Protein AF-A0A2W5V7X8-F1 (afdb_monomer_lite)

InterPro domains:
  IPR004518 NTP pyrophosphohydrolase MazG-like domain [PF03819] (68-98)

pLDDT: mean 87.37, std 14.93, range [44.81, 98.75]

Secondary structure (DSSP, 8-state):
-PPPPP-TTB-TTT--BSSS--TT---B-STTS-SBHHHHHHHHHHHHHHHHHHHHHH-SS--TTTHHHHHHHHHHHHHHHHHHHHTT-HHHHHHHHHHHHHHHHHHHHHHHTT--SS-HHHHHHHHTT--

Structure (mmCIF, N/CA/C/O backbone):
data_AF-A0A2W5V7X8-F1
#
_entry.id   AF-A0A2W5V7X8-F1
#
loop_
_atom_site.group_PDB
_atom_site.id
_atom_site.type_symbol
_atom_site.label_atom_id
_atom_site.label_alt_id
_atom_site.label_comp_id
_atom_site.label_asym_id
_atom_site.label_entity_id
_atom_site.l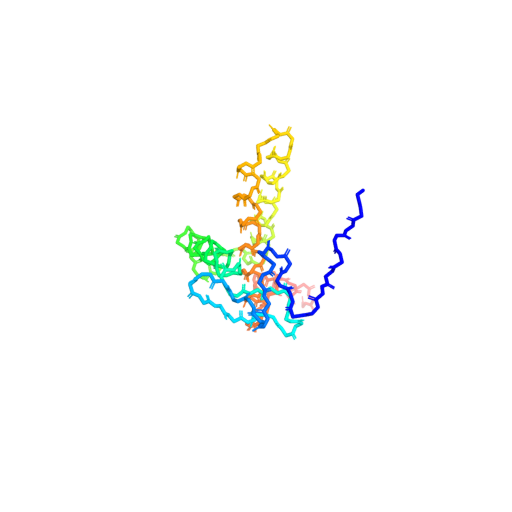abel_seq_id
_atom_site.pdbx_PDB_ins_code
_atom_site.Cartn_x
_atom_site.Cartn_y
_atom_site.Cartn_z
_atom_site.occupancy
_atom_site.B_iso_or_equiv
_atom_site.auth_seq_id
_atom_site.auth_comp_id
_atom_site.auth_asym_id
_atom_site.auth_atom_id
_atom_site.pdbx_PDB_model_num
ATOM 1 N N . MET A 1 1 ? -7.861 -14.167 20.101 1.00 46.06 1 MET A N 1
ATOM 2 C CA . MET A 1 1 ? -8.867 -13.134 19.759 1.00 46.06 1 MET A CA 1
ATOM 3 C C . MET A 1 1 ? -9.709 -13.651 18.598 1.00 46.06 1 MET A C 1
ATOM 5 O O . MET A 1 1 ? -9.122 -14.172 17.660 1.00 46.06 1 MET A O 1
ATOM 9 N N . LYS A 1 2 ? -11.047 -13.589 18.660 1.00 46.62 2 LYS A N 1
ATOM 10 C CA . LYS A 1 2 ? -11.899 -13.935 17.506 1.00 46.62 2 LYS A CA 1
ATOM 11 C C . LYS A 1 2 ? -11.896 -12.752 16.536 1.00 46.62 2 LYS A C 1
ATOM 13 O O . LYS A 1 2 ? -12.134 -11.629 16.971 1.00 46.62 2 LYS A O 1
ATOM 18 N N . ALA A 1 3 ? -11.610 -12.995 15.259 1.00 62.97 3 ALA A N 1
ATOM 19 C CA . ALA A 1 3 ? -11.756 -11.972 14.230 1.00 62.97 3 ALA A CA 1
ATOM 20 C C . ALA A 1 3 ? -13.221 -11.510 14.185 1.00 62.97 3 ALA A C 1
ATOM 22 O O . ALA A 1 3 ? -14.132 -12.342 14.232 1.00 62.97 3 ALA A O 1
ATOM 23 N N . ALA A 1 4 ? -13.453 -10.198 14.133 1.00 67.50 4 ALA A N 1
ATOM 24 C CA . ALA A 1 4 ? -14.796 -9.663 13.951 1.00 67.50 4 ALA A CA 1
ATOM 25 C C . ALA A 1 4 ? -15.374 -10.192 12.628 1.00 67.50 4 ALA A C 1
ATOM 27 O O . ALA A 1 4 ? -14.687 -10.207 11.605 1.00 67.50 4 ALA A O 1
ATOM 28 N N . LYS A 1 5 ? -16.626 -10.662 12.651 1.00 79.25 5 LYS A N 1
ATOM 29 C CA . LYS A 1 5 ? -17.298 -11.176 11.455 1.00 79.25 5 LYS A CA 1
ATOM 30 C C . LYS A 1 5 ? -17.548 -10.009 10.500 1.00 79.25 5 LYS A C 1
ATOM 32 O O . LYS A 1 5 ? -18.256 -9.070 10.850 1.00 79.25 5 LYS A O 1
ATOM 37 N N . VAL A 1 6 ? -16.955 -10.070 9.311 1.00 86.19 6 VAL A N 1
ATOM 38 C CA . VAL A 1 6 ? -17.210 -9.095 8.247 1.00 86.19 6 VAL A CA 1
ATOM 39 C C . VAL A 1 6 ? -18.610 -9.352 7.694 1.00 86.19 6 VAL A C 1
ATOM 41 O O . VAL A 1 6 ? -18.926 -10.480 7.311 1.00 86.19 6 VAL A O 1
ATOM 44 N N . THR A 1 7 ? -19.445 -8.316 7.673 1.00 93.62 7 THR A N 1
ATOM 45 C CA . THR A 1 7 ? -20.836 -8.386 7.213 1.00 93.62 7 THR A CA 1
ATOM 46 C C . THR A 1 7 ? -20.998 -7.452 6.023 1.00 93.62 7 THR A C 1
ATOM 48 O O . THR A 1 7 ? -20.613 -6.289 6.095 1.00 93.62 7 THR A O 1
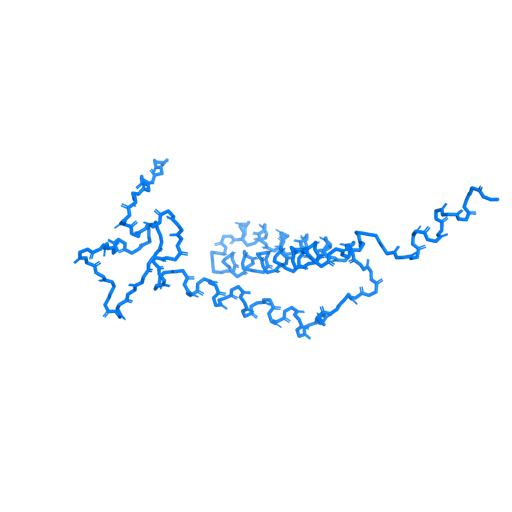ATOM 51 N N . ARG A 1 8 ? -21.547 -7.968 4.922 1.00 96.44 8 ARG A N 1
ATOM 52 C CA . ARG A 1 8 ? -21.886 -7.160 3.745 1.00 96.44 8 ARG A CA 1
ATOM 53 C C . ARG A 1 8 ? -22.892 -6.070 4.128 1.00 96.44 8 ARG A C 1
ATOM 55 O O . ARG A 1 8 ? -23.819 -6.353 4.880 1.00 96.44 8 ARG A O 1
ATOM 62 N N . GLY A 1 9 ? -22.714 -4.862 3.597 1.00 96.31 9 GLY A N 1
ATOM 63 C CA . GLY A 1 9 ? -23.576 -3.714 3.891 1.00 96.31 9 GLY A CA 1
ATOM 64 C C . GLY A 1 9 ? -23.276 -3.051 5.239 1.00 96.31 9 GLY A C 1
ATOM 65 O O . GLY A 1 9 ? -24.026 -2.182 5.671 1.00 96.31 9 GLY A O 1
ATOM 66 N N . VAL A 1 10 ? -22.188 -3.446 5.916 1.00 96.62 10 VAL A N 1
ATOM 67 C CA . VAL A 1 10 ? -21.707 -2.803 7.144 1.00 96.62 10 VAL A CA 1
ATOM 68 C C . VAL A 1 10 ? -20.209 -2.547 7.026 1.00 96.62 10 VAL A C 1
ATOM 70 O O . VAL A 1 10 ? -19.409 -3.466 6.834 1.00 96.62 10 VAL A O 1
ATOM 73 N N . CYS A 1 11 ? -19.800 -1.288 7.173 1.00 96.31 11 CYS A N 1
ATOM 74 C CA . CYS A 1 11 ? -18.394 -0.920 7.135 1.00 96.31 11 CYS A CA 1
ATOM 75 C C . CYS A 1 11 ? -17.662 -1.530 8.331 1.00 96.31 11 CYS A C 1
ATOM 77 O O . CYS A 1 11 ? -17.939 -1.204 9.483 1.00 96.31 11 CYS A O 1
ATOM 79 N N . ARG A 1 12 ? -16.648 -2.354 8.063 1.00 95.12 12 ARG A N 1
ATOM 80 C CA . ARG A 1 12 ? -15.840 -3.032 9.088 1.00 95.12 12 ARG A CA 1
ATOM 81 C C . ARG A 1 12 ? -14.995 -2.099 9.965 1.00 95.12 12 ARG A C 1
ATOM 83 O O . ARG A 1 12 ? -14.366 -2.574 10.904 1.00 95.12 12 ARG A O 1
ATOM 90 N N . VAL A 1 13 ? -14.923 -0.809 9.625 1.00 94.38 13 VAL A N 1
ATOM 91 C CA . VAL A 1 13 ? -14.123 0.197 10.340 1.00 94.38 13 VAL A CA 1
ATOM 92 C C . VAL A 1 13 ? -15.007 1.088 11.209 1.00 94.38 13 VAL A C 1
ATOM 94 O O . VAL A 1 13 ? -14.801 1.146 12.415 1.00 94.38 13 VAL A O 1
ATOM 97 N N . CYS A 1 14 ? -15.985 1.777 10.614 1.00 94.94 14 CYS A N 1
ATOM 98 C CA . CYS A 1 14 ? -16.835 2.733 11.333 1.00 94.94 14 CYS A CA 1
ATOM 99 C C . CYS A 1 14 ? -18.248 2.223 11.637 1.00 94.94 14 CYS A C 1
ATOM 101 O O . CYS A 1 14 ? -18.977 2.890 12.361 1.00 94.94 14 CYS A O 1
ATOM 103 N N . GLY A 1 15 ? -18.655 1.080 11.077 1.00 95.50 15 GLY A N 1
ATOM 104 C CA . GLY A 1 15 ? -19.984 0.506 11.291 1.00 95.50 15 GLY A CA 1
ATOM 105 C C . GLY A 1 15 ? -21.125 1.157 10.505 1.00 95.50 15 GLY A C 1
ATOM 106 O O . GLY A 1 15 ? -22.261 0.740 10.69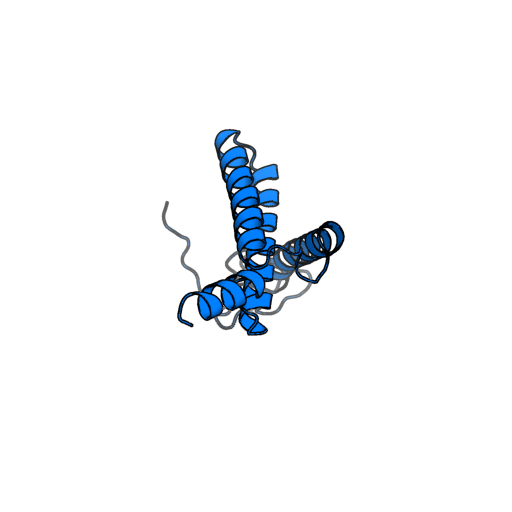9 1.00 95.50 15 GLY A O 1
ATOM 107 N N . CYS A 1 16 ? -20.863 2.136 9.626 1.00 96.56 16 CYS A N 1
ATOM 108 C CA . CYS A 1 16 ? -21.915 2.679 8.754 1.00 96.56 16 CYS A CA 1
ATOM 109 C C . CYS A 1 16 ? -22.532 1.584 7.869 1.00 96.56 16 CYS A C 1
ATOM 111 O O . CYS A 1 16 ? -21.873 0.584 7.566 1.00 96.56 16 CYS A O 1
ATOM 113 N N . SER A 1 17 ? -23.780 1.785 7.463 1.00 96.88 17 SER A N 1
ATOM 114 C CA . SER A 1 17 ? -24.566 0.864 6.642 1.00 96.88 17 SER A CA 1
ATOM 115 C C . SER A 1 17 ? -25.373 1.617 5.584 1.00 96.88 17 SER A C 1
ATOM 117 O O . SER A 1 17 ? -25.312 2.846 5.512 1.00 96.88 17 SER A O 1
ATOM 119 N N . ASP A 1 18 ? -26.152 0.882 4.786 1.00 94.75 18 ASP A N 1
ATOM 120 C CA . ASP A 1 18 ? -27.091 1.471 3.822 1.00 94.75 18 ASP A CA 1
ATOM 121 C C . ASP A 1 18 ? -28.165 2.347 4.503 1.00 94.75 18 ASP A C 1
ATOM 123 O O . ASP A 1 18 ? -28.600 3.341 3.926 1.00 94.75 18 ASP A O 1
ATOM 127 N N . ASP A 1 19 ? -28.539 2.026 5.747 1.00 96.06 19 ASP A N 1
ATOM 128 C CA . ASP A 1 19 ? -29.536 2.776 6.527 1.00 96.06 19 ASP A CA 1
ATOM 129 C C . ASP A 1 19 ? -28.922 3.913 7.362 1.00 96.06 19 ASP A C 1
ATOM 131 O O . ASP A 1 19 ? -29.611 4.857 7.751 1.00 96.06 19 ASP A O 1
ATOM 135 N N . VAL A 1 20 ? -27.625 3.820 7.679 1.00 95.56 20 VAL A N 1
ATOM 136 C CA . VAL A 1 20 ? -26.921 4.762 8.560 1.00 95.56 20 VAL A CA 1
ATOM 137 C C . VAL A 1 20 ? -25.563 5.116 7.959 1.00 95.56 20 VAL A C 1
ATOM 139 O O . VAL A 1 20 ? -24.547 4.478 8.244 1.00 95.56 20 VAL A O 1
ATOM 142 N N . ALA A 1 21 ? -25.541 6.158 7.130 1.00 95.44 21 ALA A N 1
ATOM 143 C CA . ALA A 1 21 ? -24.321 6.661 6.504 1.00 95.44 21 ALA A CA 1
ATOM 144 C C . ALA A 1 21 ? -23.385 7.379 7.500 1.00 95.44 21 ALA A C 1
ATOM 146 O O . ALA A 1 21 ? -23.783 7.797 8.590 1.00 95.44 21 ALA A O 1
ATOM 147 N N . CYS A 1 22 ? -22.120 7.571 7.106 1.00 96.19 22 CYS A N 1
ATOM 148 C CA . CYS A 1 22 ? -21.190 8.435 7.838 1.00 96.19 22 CYS A CA 1
ATOM 149 C C . CYS A 1 22 ? -21.694 9.896 7.904 1.00 96.19 22 CYS A C 1
ATOM 151 O O . CYS A 1 22 ? -22.392 10.330 6.988 1.00 96.19 22 CYS A O 1
ATOM 153 N N . PRO A 1 23 ? -21.275 10.700 8.908 1.00 94.62 23 PRO A N 1
ATOM 154 C CA . PRO A 1 23 ? -21.735 12.088 9.073 1.00 94.62 23 PRO A CA 1
ATOM 155 C C . PRO A 1 23 ? -21.532 12.995 7.851 1.00 94.62 23 PRO A C 1
ATOM 157 O O . PRO A 1 23 ? -22.301 13.922 7.630 1.00 94.62 23 PRO A O 1
ATOM 160 N N . THR A 1 24 ? -20.499 12.732 7.051 1.00 91.75 24 THR A N 1
ATOM 161 C CA . THR A 1 24 ? -20.173 13.483 5.827 1.00 91.75 24 THR A CA 1
ATOM 162 C C . THR A 1 24 ? -20.766 12.862 4.560 1.00 91.75 24 THR A C 1
ATOM 164 O O . THR A 1 24 ? -20.446 13.301 3.459 1.00 91.75 24 THR A O 1
ATOM 167 N N . GLY A 1 25 ? -21.571 11.806 4.695 1.00 94.69 25 GLY A N 1
ATOM 168 C CA . GLY A 1 25 ? -21.898 10.889 3.608 1.00 94.69 25 GLY A CA 1
ATOM 169 C C . GLY A 1 25 ? -20.739 9.941 3.274 1.00 94.69 25 GLY A C 1
ATOM 170 O O . GLY A 1 25 ? -19.572 10.208 3.574 1.00 94.69 25 GLY A O 1
ATOM 171 N N . CYS A 1 26 ? -21.067 8.795 2.679 1.00 96.94 26 CYS A N 1
ATOM 172 C CA . CYS A 1 26 ? -20.104 7.819 2.170 1.00 96.94 26 CYS A CA 1
ATOM 173 C C . CYS A 1 26 ? -20.758 6.891 1.137 1.00 96.94 26 CYS A C 1
ATOM 175 O O . CYS A 1 26 ? -21.981 6.818 1.047 1.00 96.94 26 CYS A O 1
ATOM 177 N N . TYR A 1 27 ? -19.937 6.146 0.400 1.00 96.69 27 TYR A N 1
ATOM 178 C CA . TYR A 1 27 ? -20.359 5.061 -0.491 1.00 96.69 27 TYR A CA 1
ATOM 179 C C . TYR A 1 27 ? -19.487 3.821 -0.247 1.00 96.69 27 TYR A C 1
ATOM 181 O O . TYR A 1 27 ? -18.437 3.913 0.391 1.00 96.69 27 TYR A O 1
ATOM 189 N N . TRP A 1 28 ? -19.906 2.652 -0.729 1.00 97.31 28 TRP A N 1
ATOM 190 C CA . TRP A 1 28 ? -19.114 1.421 -0.624 1.00 97.31 28 TRP A CA 1
ATOM 191 C C . TRP A 1 28 ? -17.908 1.455 -1.569 1.00 97.31 28 TRP A C 1
ATOM 193 O O . TRP A 1 28 ? -18.074 1.650 -2.770 1.00 97.31 28 TRP A O 1
ATOM 203 N N . SER A 1 29 ? -16.698 1.259 -1.038 1.00 96.25 29 SER A N 1
ATOM 204 C CA . SER A 1 29 ? -15.451 1.331 -1.820 1.00 96.25 29 SER A CA 1
ATOM 205 C C . SER A 1 29 ? -14.981 -0.008 -2.374 1.00 96.25 29 SER A C 1
ATOM 207 O O . SER A 1 29 ? -14.088 -0.037 -3.216 1.00 96.25 29 SER A O 1
ATOM 209 N N . ASP A 1 30 ? -15.544 -1.118 -1.906 1.00 94.88 30 ASP A N 1
ATOM 210 C CA . ASP A 1 30 ? -15.244 -2.456 -2.398 1.00 94.88 30 ASP A CA 1
ATOM 211 C C . ASP A 1 30 ? -16.504 -3.159 -2.908 1.00 94.88 30 ASP A C 1
ATOM 213 O O . ASP A 1 30 ? -17.621 -2.915 -2.453 1.00 94.88 30 ASP A O 1
ATOM 217 N N . ALA A 1 31 ? -16.317 -4.097 -3.839 1.00 95.25 31 ALA A N 1
ATOM 218 C CA . ALA A 1 31 ? -17.417 -4.886 -4.397 1.00 95.25 31 ALA A CA 1
ATOM 219 C C . ALA A 1 31 ? -18.142 -5.729 -3.331 1.00 95.25 31 ALA A C 1
ATOM 221 O O . ALA A 1 31 ? -19.326 -6.032 -3.470 1.00 95.25 31 ALA A O 1
ATOM 222 N N . ALA A 1 32 ? -17.438 -6.093 -2.255 1.00 95.50 32 ALA A N 1
ATOM 223 C CA . ALA A 1 32 ? -18.010 -6.832 -1.138 1.00 95.50 32 ALA A CA 1
ATOM 224 C C . ALA A 1 32 ? -18.862 -5.955 -0.200 1.00 95.50 32 ALA A C 1
ATOM 226 O O . ALA A 1 32 ? -19.542 -6.510 0.661 1.00 95.50 32 ALA A O 1
ATOM 227 N N . GLN A 1 33 ? -18.851 -4.624 -0.366 1.00 96.62 33 GLN A N 1
ATOM 228 C CA . GLN A 1 33 ? -19.568 -3.659 0.476 1.00 96.62 33 GLN A CA 1
ATOM 229 C C . GLN A 1 33 ? -19.229 -3.840 1.963 1.00 96.62 33 GLN A C 1
ATOM 231 O O . GLN A 1 33 ? -20.107 -3.984 2.812 1.00 96.62 33 GLN A O 1
ATOM 236 N N . THR A 1 34 ? -17.933 -3.908 2.270 1.00 96.50 34 THR A N 1
ATOM 237 C CA . THR A 1 34 ? -17.407 -4.120 3.629 1.00 96.50 34 THR A CA 1
ATOM 238 C C . THR A 1 34 ? -16.551 -2.965 4.128 1.00 96.50 34 THR A C 1
ATOM 240 O O . THR A 1 34 ? -16.180 -2.932 5.305 1.00 96.50 34 THR A O 1
ATOM 243 N N . ILE A 1 35 ? -16.231 -1.997 3.269 1.00 96.31 35 ILE A N 1
ATOM 244 C CA . ILE A 1 35 ? -15.537 -0.768 3.648 1.00 96.31 35 ILE A CA 1
ATOM 245 C C . ILE A 1 35 ? -16.143 0.426 2.907 1.00 96.31 35 ILE A C 1
ATOM 247 O O . ILE A 1 35 ? -16.382 0.369 1.702 1.00 96.31 35 ILE A O 1
ATOM 251 N N . CYS A 1 36 ? -16.415 1.509 3.634 1.00 96.94 36 CYS A N 1
ATOM 252 C CA . CYS A 1 36 ? -16.924 2.741 3.042 1.00 96.94 36 CYS A CA 1
ATOM 253 C C . CYS A 1 36 ? -15.789 3.697 2.648 1.00 96.94 36 CYS A C 1
ATOM 255 O O . CYS A 1 36 ? -14.686 3.642 3.204 1.00 96.94 36 CYS A O 1
ATOM 257 N N . SER A 1 37 ? -16.089 4.619 1.736 1.00 96.62 37 SER A N 1
ATOM 258 C CA . SER A 1 37 ? -15.155 5.617 1.210 1.00 96.62 37 SER A CA 1
ATOM 259 C C . SER A 1 37 ? -14.554 6.503 2.287 1.00 96.62 37 SER A C 1
ATOM 261 O O . SER A 1 37 ? -13.340 6.679 2.315 1.00 96.62 37 SER A O 1
ATOM 263 N N . ALA A 1 38 ? -15.355 6.942 3.258 1.00 95.88 38 ALA A N 1
ATOM 264 C CA . ALA A 1 38 ? -14.872 7.742 4.382 1.00 95.88 38 ALA A CA 1
ATOM 265 C C . ALA A 1 38 ? -13.761 7.040 5.190 1.00 95.88 38 ALA A C 1
ATOM 267 O O . ALA A 1 38 ? -12.878 7.702 5.734 1.00 95.88 38 ALA A O 1
ATOM 268 N N . CYS A 1 39 ? -13.773 5.704 5.261 1.00 94.81 39 CYS A N 1
ATOM 269 C CA . CYS A 1 39 ? -12.735 4.930 5.944 1.00 94.81 39 CYS A CA 1
ATOM 270 C C . CYS A 1 39 ? -11.587 4.496 5.024 1.00 94.81 39 CYS A C 1
ATOM 272 O O . CYS A 1 39 ? -10.461 4.352 5.498 1.00 94.81 39 CYS A O 1
ATOM 274 N N . ALA A 1 40 ? -11.850 4.258 3.738 1.00 94.81 40 ALA A N 1
ATOM 275 C CA . ALA A 1 40 ? -10.841 3.802 2.785 1.00 94.81 40 ALA A CA 1
ATOM 276 C C . ALA A 1 40 ? -9.966 4.950 2.251 1.00 94.81 40 ALA A C 1
ATOM 278 O O . ALA A 1 40 ? -8.750 4.805 2.132 1.00 94.81 40 ALA A O 1
ATOM 279 N N . GLU A 1 41 ? -10.564 6.106 1.959 1.00 94.31 41 GLU A N 1
ATOM 280 C CA . GLU A 1 41 ? -9.883 7.238 1.323 1.00 94.31 41 GLU A CA 1
ATOM 281 C C . GLU A 1 41 ? -8.687 7.783 2.117 1.00 94.31 41 GLU A C 1
ATOM 283 O O . GLU A 1 41 ? -7.659 8.043 1.488 1.00 94.31 41 GLU A O 1
ATOM 288 N N . PRO A 1 42 ? -8.731 7.931 3.459 1.00 93.69 42 PRO A N 1
ATOM 289 C CA . PRO A 1 42 ? -7.560 8.381 4.212 1.00 93.69 42 PRO A CA 1
ATOM 290 C C . PRO A 1 42 ? -6.357 7.446 4.040 1.00 93.69 42 PRO A C 1
ATOM 292 O O . PRO A 1 42 ? -5.239 7.912 3.827 1.00 93.69 42 PRO A O 1
ATOM 295 N N . LEU A 1 43 ? -6.592 6.128 4.051 1.00 91.81 43 LEU A N 1
ATOM 296 C CA . LEU A 1 43 ? -5.543 5.129 3.842 1.00 91.81 43 LEU A CA 1
ATOM 297 C C . LEU A 1 43 ? -4.944 5.238 2.435 1.00 91.81 43 LEU A C 1
ATOM 299 O O . LEU A 1 43 ? -3.724 5.270 2.288 1.00 91.81 43 LEU A O 1
ATOM 303 N N . PHE A 1 44 ? -5.790 5.320 1.405 1.00 94.69 44 PHE A N 1
ATOM 304 C CA . PHE A 1 44 ? -5.310 5.467 0.030 1.00 94.69 44 PHE A CA 1
ATOM 305 C C . PHE A 1 44 ? -4.568 6.786 -0.184 1.00 94.69 44 PHE A C 1
ATOM 307 O O . PHE A 1 44 ? -3.560 6.810 -0.885 1.00 94.69 44 PHE A O 1
ATOM 314 N N . ARG A 1 45 ? -5.003 7.874 0.459 1.00 95.50 45 ARG A N 1
ATOM 315 C CA . ARG A 1 45 ? -4.313 9.166 0.400 1.00 95.50 45 ARG A CA 1
ATOM 316 C C . ARG A 1 45 ? -2.902 9.083 0.976 1.00 95.50 45 ARG A C 1
ATOM 318 O O . ARG A 1 45 ? -1.977 9.590 0.351 1.00 95.50 45 ARG A O 1
ATOM 325 N N . GLU A 1 46 ? -2.732 8.444 2.132 1.00 96.62 46 GLU A N 1
ATOM 326 C CA . GLU A 1 46 ? -1.411 8.233 2.741 1.00 96.62 46 GLU A CA 1
ATOM 327 C C . GLU A 1 46 ? -0.503 7.389 1.835 1.00 96.62 46 GLU A C 1
ATOM 329 O O . GLU A 1 46 ? 0.644 7.767 1.593 1.00 96.62 46 GLU A O 1
ATOM 334 N N . LEU A 1 47 ? -1.035 6.302 1.267 1.00 97.31 47 LEU A N 1
ATOM 335 C CA . LEU A 1 47 ? -0.306 5.440 0.334 1.00 97.31 47 LEU A CA 1
ATOM 336 C C . LEU A 1 47 ? 0.157 6.195 -0.921 1.00 97.31 47 LEU A C 1
ATOM 338 O O . LEU A 1 47 ? 1.319 6.101 -1.314 1.00 97.31 47 LEU A O 1
ATOM 342 N N . LEU A 1 48 ? -0.736 6.965 -1.546 1.00 96.25 48 LEU A N 1
ATOM 343 C CA . LEU A 1 48 ? -0.427 7.737 -2.752 1.00 96.25 48 LEU A CA 1
ATOM 344 C C . LEU A 1 48 ? 0.532 8.899 -2.466 1.00 96.25 48 LEU A C 1
ATOM 346 O O . LEU A 1 48 ? 1.392 9.210 -3.296 1.00 96.25 48 LEU A O 1
ATOM 350 N N . ALA A 1 49 ? 0.424 9.527 -1.293 1.00 97.38 49 ALA A N 1
ATOM 351 C CA . ALA A 1 49 ? 1.375 10.539 -0.853 1.00 97.38 49 ALA A CA 1
ATOM 352 C C . ALA A 1 49 ? 2.777 9.939 -0.677 1.00 97.38 49 ALA A C 1
ATOM 354 O O . ALA A 1 49 ? 3.753 10.519 -1.154 1.00 97.38 49 ALA A O 1
ATOM 355 N N . GLU A 1 50 ? 2.885 8.758 -0.065 1.00 97.62 50 GLU A N 1
ATOM 356 C CA . GLU A 1 50 ? 4.167 8.068 0.077 1.00 97.62 50 GLU A CA 1
ATOM 357 C C . GLU A 1 50 ? 4.740 7.641 -1.274 1.00 97.62 50 GLU A C 1
ATOM 359 O O . GLU A 1 50 ? 5.892 7.938 -1.585 1.00 97.62 50 GLU A O 1
ATOM 364 N N . ARG A 1 51 ? 3.914 7.061 -2.150 1.00 95.25 51 ARG A N 1
ATOM 365 C CA . ARG A 1 51 ? 4.327 6.747 -3.522 1.00 95.25 51 ARG A CA 1
ATOM 366 C C . ARG A 1 51 ? 4.879 7.983 -4.237 1.00 95.25 51 ARG A C 1
ATOM 368 O O . ARG A 1 51 ? 5.910 7.887 -4.902 1.00 95.25 51 ARG A O 1
ATOM 375 N N . SER A 1 52 ? 4.243 9.141 -4.057 1.00 95.12 52 SER A N 1
ATOM 376 C CA . SER A 1 52 ? 4.700 10.419 -4.618 1.00 95.12 52 SER A CA 1
ATOM 377 C C . SER A 1 52 ? 6.045 10.867 -4.033 1.00 95.12 52 SER A C 1
ATOM 379 O O . SER A 1 52 ? 6.903 11.339 -4.780 1.00 95.12 52 SER A O 1
ATOM 381 N N . ARG A 1 53 ? 6.285 10.667 -2.727 1.00 94.75 53 ARG A N 1
ATOM 382 C CA . ARG A 1 53 ? 7.598 10.915 -2.100 1.00 94.75 53 ARG A CA 1
ATOM 383 C C . ARG A 1 53 ? 8.687 10.019 -2.680 1.00 94.75 53 ARG A C 1
ATOM 385 O O . ARG A 1 53 ? 9.764 10.513 -3.004 1.00 94.75 53 ARG A O 1
ATOM 392 N N . GLN A 1 54 ? 8.400 8.737 -2.895 1.00 92.31 54 GLN A N 1
ATOM 393 C CA . GLN A 1 54 ? 9.341 7.811 -3.531 1.00 92.31 54 GLN A CA 1
ATOM 394 C C . GLN A 1 54 ? 9.655 8.209 -4.981 1.00 92.31 54 GLN A C 1
ATOM 396 O O . GLN A 1 54 ? 10.808 8.113 -5.404 1.00 92.31 54 GLN A O 1
ATOM 401 N N . ILE A 1 55 ? 8.662 8.705 -5.735 1.00 90.88 55 ILE A N 1
ATOM 402 C CA . ILE A 1 55 ? 8.884 9.290 -7.071 1.00 90.88 55 ILE A CA 1
ATOM 403 C C . ILE A 1 55 ? 9.801 10.510 -6.979 1.00 90.88 55 ILE A C 1
ATOM 405 O O . ILE A 1 55 ? 10.719 10.636 -7.780 1.00 90.88 55 ILE A O 1
ATOM 409 N N . ALA A 1 56 ? 9.586 11.403 -6.012 1.00 91.06 56 ALA A N 1
ATOM 410 C CA . ALA A 1 56 ? 10.431 12.582 -5.844 1.00 91.06 56 ALA A CA 1
ATOM 411 C C . ALA A 1 56 ? 11.876 12.217 -5.452 1.00 91.06 56 ALA A C 1
ATOM 413 O O . ALA A 1 56 ? 12.820 12.820 -5.955 1.00 91.06 56 ALA A O 1
ATOM 414 N N . LYS A 1 57 ? 12.054 11.208 -4.587 1.00 87.88 57 LYS A N 1
ATOM 415 C CA . LYS A 1 57 ? 13.364 10.754 -4.090 1.00 87.88 57 LYS A CA 1
ATOM 416 C C . LYS A 1 57 ? 14.169 9.996 -5.149 1.00 87.88 57 LYS A C 1
ATOM 418 O O . LYS A 1 57 ? 15.381 10.172 -5.237 1.00 87.88 57 LYS A O 1
ATOM 423 N N . TRP A 1 58 ? 13.514 9.140 -5.935 1.00 83.69 58 TRP A N 1
ATOM 424 C CA . TRP A 1 58 ? 14.190 8.178 -6.818 1.00 83.69 58 TRP A CA 1
ATOM 425 C C . TRP A 1 58 ? 13.808 8.282 -8.297 1.00 83.69 58 TRP A C 1
ATOM 427 O O . TRP A 1 58 ? 14.314 7.509 -9.110 1.00 83.69 58 TRP A O 1
ATOM 437 N N . GLY A 1 59 ? 12.929 9.215 -8.655 1.00 82.94 59 GLY A N 1
ATOM 438 C CA . GLY A 1 59 ? 12.357 9.342 -9.989 1.00 82.94 59 GLY A CA 1
ATOM 439 C C . GLY A 1 59 ? 11.159 8.418 -10.229 1.00 82.94 59 GLY A C 1
ATOM 440 O O . GLY A 1 59 ? 10.889 7.463 -9.495 1.00 82.94 59 GLY A O 1
ATOM 441 N N . ASN A 1 60 ? 10.423 8.709 -11.304 1.00 77.44 60 ASN A N 1
ATOM 442 C CA . ASN A 1 60 ? 9.304 7.874 -11.758 1.00 77.44 60 ASN A CA 1
ATOM 443 C C . ASN A 1 60 ? 9.768 6.674 -12.608 1.00 77.44 60 ASN A C 1
ATOM 445 O O . ASN A 1 60 ? 9.031 5.712 -12.815 1.00 77.44 60 ASN A O 1
ATOM 449 N N . THR A 1 61 ? 11.002 6.744 -13.105 1.00 67.94 61 THR A N 1
ATOM 450 C CA . THR A 1 61 ? 11.661 5.724 -13.920 1.00 67.94 61 THR A CA 1
ATOM 451 C C . THR A 1 61 ? 12.714 4.977 -13.105 1.00 67.94 61 THR A C 1
ATOM 453 O O . THR A 1 61 ? 13.076 5.377 -12.000 1.00 67.94 61 THR A O 1
ATOM 456 N N . PHE A 1 62 ? 13.209 3.867 -13.643 1.00 64.12 62 PHE A N 1
ATOM 457 C CA . PHE A 1 62 ? 14.266 3.061 -13.035 1.00 64.12 62 PHE A CA 1
ATOM 458 C C . PHE A 1 62 ? 15.490 3.894 -12.639 1.00 64.12 62 PHE A C 1
ATOM 460 O O . PHE A 1 62 ? 16.087 4.524 -13.514 1.00 64.12 62 PHE A O 1
ATOM 467 N N . PRO A 1 63 ? 15.972 3.804 -11.384 1.00 54.81 63 PRO A N 1
ATOM 468 C CA . PRO A 1 63 ? 17.405 3.875 -11.152 1.00 54.81 63 PRO A CA 1
ATOM 469 C C . PRO A 1 63 ? 18.048 2.769 -11.998 1.00 54.81 63 PRO A C 1
ATOM 471 O O . PRO A 1 63 ? 17.457 1.700 -12.158 1.00 54.81 63 PRO A O 1
ATOM 474 N N . ALA A 1 64 ? 19.253 2.986 -12.518 1.00 58.81 64 ALA A N 1
ATOM 475 C CA . ALA A 1 64 ? 19.930 2.098 -13.474 1.00 58.81 64 ALA A CA 1
ATOM 476 C C . ALA A 1 64 ? 20.028 0.592 -13.087 1.00 58.81 64 ALA A C 1
ATOM 478 O O . ALA A 1 64 ? 20.460 -0.219 -13.906 1.00 58.81 64 ALA A O 1
ATOM 479 N N . GLY A 1 65 ? 19.637 0.193 -11.870 1.00 65.12 65 GLY A N 1
ATOM 480 C CA . GLY A 1 65 ? 19.669 -1.179 -11.357 1.00 65.12 65 GLY A CA 1
ATOM 481 C C . GLY A 1 65 ? 18.430 -2.057 -11.607 1.00 65.12 65 GLY A C 1
ATOM 482 O O . GLY A 1 65 ? 18.509 -3.260 -11.363 1.00 65.12 65 GLY A O 1
ATOM 483 N N . GLY A 1 66 ? 17.322 -1.541 -12.152 1.00 78.88 66 GLY A N 1
ATOM 484 C CA . GLY A 1 66 ? 16.168 -2.383 -12.524 1.00 78.88 66 GLY A CA 1
ATOM 485 C C . GLY A 1 66 ? 15.402 -2.973 -11.326 1.00 78.88 66 GLY A C 1
ATOM 486 O O . GLY A 1 66 ? 15.370 -2.385 -10.246 1.00 78.88 66 GLY A O 1
ATOM 487 N N . PHE A 1 67 ? 14.779 -4.144 -11.513 1.00 85.56 67 PHE A N 1
ATOM 488 C CA . PHE A 1 67 ? 13.969 -4.816 -10.482 1.00 85.56 67 PHE A CA 1
ATOM 489 C C . PHE A 1 67 ? 14.780 -5.212 -9.234 1.00 85.56 67 PHE A C 1
ATOM 491 O O . PHE A 1 67 ? 14.249 -5.187 -8.128 1.00 85.56 67 PHE A O 1
ATOM 498 N N . ASP A 1 68 ? 16.083 -5.488 -9.388 1.00 85.31 68 ASP A N 1
ATOM 499 C CA . ASP A 1 68 ? 16.999 -5.761 -8.268 1.00 85.31 68 ASP A CA 1
ATOM 500 C C . ASP A 1 68 ? 17.002 -4.581 -7.266 1.00 85.31 68 ASP A C 1
ATOM 502 O O . ASP A 1 68 ? 16.970 -4.781 -6.053 1.00 85.31 68 ASP A O 1
ATOM 506 N N . THR A 1 69 ? 16.962 -3.337 -7.762 1.00 85.81 69 THR A N 1
ATOM 507 C CA . THR A 1 69 ? 16.873 -2.135 -6.915 1.00 85.81 69 THR A CA 1
ATOM 508 C C . THR A 1 69 ? 15.515 -2.006 -6.227 1.00 85.81 69 THR A C 1
ATOM 510 O O . THR A 1 69 ? 15.459 -1.553 -5.090 1.00 85.81 69 THR A O 1
ATOM 513 N N . MET A 1 70 ? 14.421 -2.416 -6.874 1.00 88.69 70 MET A N 1
ATOM 514 C CA . MET A 1 70 ? 13.091 -2.394 -6.250 1.00 88.69 70 MET A CA 1
ATOM 515 C C . MET A 1 70 ? 12.999 -3.382 -5.090 1.00 88.69 70 MET A C 1
ATOM 517 O O . MET A 1 70 ? 12.461 -3.039 -4.042 1.00 88.69 70 MET A O 1
ATOM 521 N N . VAL A 1 71 ? 13.571 -4.578 -5.255 1.00 91.38 71 VAL A N 1
ATOM 522 C CA . VAL A 1 71 ? 13.651 -5.570 -4.176 1.00 91.38 71 VAL A CA 1
ATOM 523 C C . VAL A 1 71 ? 14.499 -5.045 -3.019 1.00 91.38 71 VAL A C 1
ATOM 525 O O . VAL A 1 71 ? 14.114 -5.234 -1.868 1.00 91.38 71 VAL A O 1
ATOM 528 N N . ALA A 1 72 ? 15.610 -4.357 -3.303 1.00 91.50 72 ALA A N 1
ATOM 529 C CA . ALA A 1 72 ? 16.435 -3.741 -2.265 1.00 91.50 72 ALA A CA 1
ATOM 530 C C . ALA A 1 72 ? 15.648 -2.697 -1.456 1.00 91.50 72 ALA A C 1
ATOM 532 O O . ALA A 1 72 ? 15.626 -2.788 -0.235 1.00 91.50 72 ALA A O 1
ATOM 533 N N . VAL A 1 73 ? 14.937 -1.785 -2.133 1.00 92.25 73 VAL A N 1
ATOM 534 C CA . VAL A 1 73 ? 14.074 -0.784 -1.480 1.00 92.25 73 VAL A CA 1
ATOM 535 C C . VAL A 1 73 ? 12.975 -1.454 -0.657 1.00 92.25 73 VAL A C 1
ATOM 537 O O . VAL A 1 73 ? 12.818 -1.142 0.513 1.00 92.25 73 VAL A O 1
ATOM 540 N N . LEU A 1 74 ? 12.246 -2.423 -1.220 1.00 95.94 74 LEU A N 1
ATOM 541 C CA . LEU A 1 74 ? 11.215 -3.149 -0.471 1.00 95.94 74 LEU A CA 1
ATOM 542 C C . LEU A 1 74 ? 11.791 -3.813 0.790 1.00 95.94 74 LEU A C 1
ATOM 544 O O . LEU A 1 74 ? 11.158 -3.807 1.841 1.00 95.94 74 LEU A O 1
ATOM 548 N N . THR A 1 75 ? 12.987 -4.392 0.680 1.00 97.94 75 THR A N 1
ATOM 549 C CA . THR A 1 75 ? 13.660 -5.057 1.802 1.00 97.94 75 THR A CA 1
ATOM 550 C C . THR A 1 75 ? 14.098 -4.059 2.875 1.00 97.94 75 THR A C 1
ATOM 552 O O . THR A 1 75 ? 13.998 -4.381 4.056 1.00 97.94 75 THR A O 1
ATOM 555 N N . GLU A 1 76 ? 14.541 -2.862 2.485 1.00 97.38 76 GLU A N 1
ATOM 556 C CA . GLU A 1 76 ? 14.851 -1.755 3.399 1.00 97.38 76 GLU A CA 1
ATOM 557 C C . GLU A 1 76 ? 13.613 -1.386 4.229 1.00 97.38 76 GLU A C 1
ATOM 559 O O . GLU A 1 76 ? 13.661 -1.481 5.455 1.00 97.38 76 GLU A O 1
ATOM 564 N N . GLU A 1 77 ? 12.471 -1.131 3.580 1.00 98.12 77 GLU A N 1
ATOM 565 C CA . GLU A 1 77 ? 11.244 -0.739 4.295 1.00 98.12 77 GLU A CA 1
ATOM 566 C C . GLU A 1 77 ? 10.698 -1.859 5.200 1.00 98.12 77 GLU A C 1
ATOM 568 O O . GLU A 1 77 ? 10.176 -1.613 6.288 1.00 98.12 77 GLU A O 1
ATOM 573 N N . VAL A 1 78 ? 10.838 -3.128 4.793 1.00 98.69 78 VAL A N 1
ATOM 574 C CA . VAL A 1 78 ? 10.494 -4.275 5.655 1.00 98.69 78 VAL A CA 1
ATOM 575 C C . VAL A 1 78 ? 11.413 -4.343 6.882 1.00 98.69 78 VAL A C 1
ATOM 577 O O . VAL A 1 78 ? 10.960 -4.717 7.968 1.00 98.69 78 VAL A O 1
ATOM 580 N N . GLY A 1 79 ? 12.685 -3.969 6.731 1.00 98.69 79 GLY A N 1
ATOM 581 C CA . GLY A 1 79 ? 13.629 -3.835 7.838 1.00 98.69 79 GLY A CA 1
ATOM 582 C C . GLY A 1 79 ? 13.187 -2.778 8.850 1.00 98.69 79 GLY A C 1
ATOM 583 O O . GLY A 1 79 ? 13.197 -3.051 10.051 1.00 98.69 79 GLY A O 1
ATOM 584 N N . GLU A 1 80 ? 12.714 -1.624 8.377 1.00 98.62 80 GLU A N 1
ATOM 585 C CA . GLU A 1 80 ? 12.195 -0.549 9.234 1.00 98.62 80 GLU A CA 1
ATOM 586 C C . GLU A 1 80 ? 10.888 -0.949 9.940 1.00 98.62 80 GLU A C 1
ATOM 588 O O . GLU A 1 80 ? 10.715 -0.699 11.136 1.00 98.62 80 GLU A O 1
ATOM 593 N N . VAL A 1 81 ? 9.998 -1.696 9.271 1.00 98.75 81 VAL A N 1
ATOM 594 C CA . VAL A 1 81 ? 8.836 -2.322 9.932 1.00 98.75 81 VAL A CA 1
ATOM 595 C C . VAL A 1 81 ? 9.283 -3.238 11.073 1.00 98.75 81 VAL A C 1
ATOM 597 O O . VAL A 1 81 ? 8.750 -3.151 12.183 1.00 98.75 81 VAL A O 1
ATOM 600 N N . ALA A 1 82 ? 10.257 -4.119 10.826 1.00 98.75 82 ALA A N 1
ATOM 601 C CA . ALA A 1 82 ? 10.766 -5.030 11.848 1.00 98.75 82 ALA A CA 1
ATOM 602 C C . ALA A 1 82 ? 11.383 -4.261 13.026 1.00 98.75 82 ALA A C 1
ATOM 604 O O . ALA A 1 82 ? 11.138 -4.607 14.185 1.00 98.75 82 ALA A O 1
ATOM 605 N N . ARG A 1 83 ? 12.122 -3.186 12.739 1.00 98.69 83 ARG A N 1
ATOM 606 C CA . ARG A 1 83 ? 12.697 -2.292 13.743 1.00 98.69 83 ARG A CA 1
ATOM 607 C C . ARG A 1 83 ? 11.623 -1.632 14.603 1.00 98.69 83 ARG A C 1
ATOM 609 O O . ARG A 1 83 ? 11.683 -1.747 15.822 1.00 98.69 83 ARG A O 1
ATOM 616 N N . ALA A 1 84 ? 10.595 -1.047 13.990 1.00 98.56 84 ALA A N 1
ATOM 617 C CA . ALA A 1 84 ? 9.491 -0.414 14.709 1.00 98.56 84 ALA A CA 1
ATOM 618 C C . ALA A 1 84 ? 8.722 -1.400 15.609 1.00 98.56 84 ALA A C 1
ATOM 620 O O . ALA A 1 84 ? 8.286 -1.033 16.700 1.00 98.56 84 ALA A O 1
ATOM 621 N N . VAL A 1 85 ? 8.575 -2.664 15.187 1.00 98.62 85 VAL A N 1
ATOM 622 C CA . VAL A 1 85 ? 7.993 -3.724 16.029 1.00 98.62 85 VAL A CA 1
ATOM 623 C C . VAL A 1 85 ? 8.878 -4.024 17.238 1.00 98.62 85 VAL A C 1
ATOM 625 O O . VAL A 1 85 ? 8.358 -4.097 18.352 1.00 98.62 85 VAL A O 1
ATOM 628 N N . LEU A 1 86 ? 10.188 -4.196 17.034 1.00 98.62 86 LEU A N 1
ATOM 629 C CA . LEU A 1 86 ? 11.141 -4.467 18.118 1.00 98.62 86 LEU A CA 1
ATOM 630 C C . LEU A 1 86 ? 11.195 -3.321 19.131 1.00 98.62 86 LEU A C 1
ATOM 632 O O . LEU A 1 86 ? 11.235 -3.568 20.335 1.00 98.62 86 LEU A O 1
ATOM 636 N N . ASP A 1 87 ? 11.141 -2.086 18.642 1.00 98.50 87 ASP A N 1
ATOM 637 C CA . ASP A 1 87 ? 11.201 -0.882 19.468 1.00 98.50 87 ASP A CA 1
ATOM 638 C C . ASP A 1 87 ? 9.834 -0.540 20.110 1.00 98.50 87 ASP A C 1
ATOM 640 O O . ASP A 1 87 ? 9.738 0.364 20.940 1.00 98.50 87 ASP A O 1
ATOM 644 N N . GLY A 1 88 ? 8.757 -1.257 19.757 1.00 98.00 88 GLY A N 1
ATOM 645 C CA . GLY A 1 88 ? 7.402 -1.002 20.258 1.00 98.00 88 GLY A CA 1
ATOM 646 C C . GLY A 1 88 ? 6.783 0.313 19.761 1.00 98.00 88 GLY A C 1
ATOM 647 O O . GLY A 1 88 ? 5.786 0.783 20.320 1.00 98.00 88 GLY A O 1
ATOM 648 N N . ASP A 1 89 ? 7.338 0.914 18.707 1.00 98.25 89 ASP A N 1
ATOM 649 C CA . ASP A 1 89 ? 6.891 2.194 18.167 1.00 98.25 89 ASP A CA 1
ATOM 650 C C . ASP A 1 89 ? 5.713 2.010 17.206 1.00 98.25 89 ASP A C 1
ATOM 652 O O . ASP A 1 89 ? 5.849 1.893 15.988 1.00 98.25 89 ASP A O 1
ATOM 656 N N . ARG A 1 90 ? 4.499 2.022 17.763 1.00 97.44 90 ARG A N 1
ATOM 657 C CA . ARG A 1 90 ? 3.261 1.886 16.983 1.00 97.44 90 ARG A CA 1
ATOM 658 C C . ARG A 1 90 ? 3.045 3.022 15.979 1.00 97.44 90 ARG A C 1
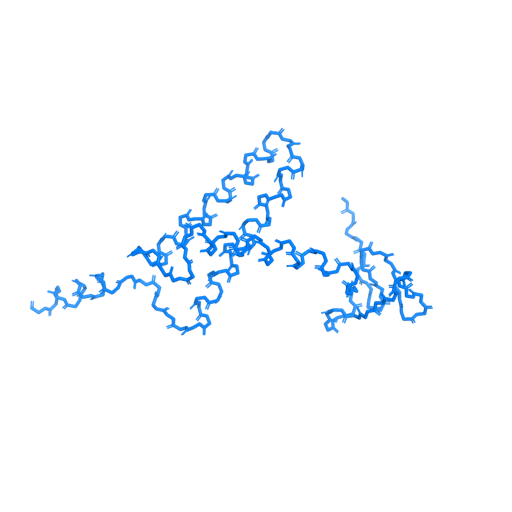ATOM 660 O O . ARG A 1 90 ? 2.365 2.807 14.973 1.00 97.44 90 ARG A O 1
ATOM 667 N N . LYS A 1 91 ? 3.547 4.230 16.261 1.00 95.62 91 LYS A N 1
ATOM 668 C CA . LYS A 1 91 ? 3.389 5.371 15.350 1.00 95.62 91 LYS A CA 1
ATOM 669 C C . LYS A 1 91 ? 4.288 5.173 14.141 1.00 95.62 91 LYS A C 1
ATOM 671 O O . LYS A 1 91 ? 3.780 5.240 13.023 1.00 95.62 91 LYS A O 1
ATOM 676 N N . ASN A 1 92 ? 5.560 4.853 14.372 1.00 97.56 92 ASN A N 1
ATOM 677 C CA . ASN A 1 92 ? 6.493 4.587 13.287 1.00 97.56 92 ASN A CA 1
ATOM 678 C C . ASN A 1 92 ? 6.106 3.326 12.512 1.00 97.56 92 ASN A C 1
ATOM 680 O O . ASN A 1 92 ? 6.074 3.348 11.292 1.00 97.56 92 ASN A O 1
ATOM 684 N N . LEU A 1 93 ? 5.630 2.276 13.190 1.00 98.38 93 LEU A N 1
ATOM 685 C CA . LEU A 1 93 ? 5.148 1.060 12.532 1.00 98.38 93 LEU A CA 1
ATOM 686 C C . LEU A 1 93 ? 4.093 1.345 11.453 1.00 98.38 93 LEU A C 1
ATOM 688 O O . LEU A 1 93 ? 4.134 0.755 10.376 1.00 98.38 93 LEU A O 1
ATOM 692 N N . ARG A 1 94 ? 3.136 2.250 11.714 1.00 97.88 94 ARG A N 1
ATOM 693 C CA . ARG A 1 94 ? 2.150 2.635 10.692 1.00 97.88 94 ARG A CA 1
ATOM 694 C C . ARG A 1 94 ? 2.824 3.313 9.498 1.00 97.88 94 ARG A C 1
ATOM 696 O O . ARG A 1 94 ? 2.422 3.039 8.371 1.00 97.88 94 ARG A O 1
ATOM 703 N N . VAL A 1 95 ? 3.796 4.188 9.749 1.00 97.69 95 VAL A N 1
ATOM 704 C CA . VAL A 1 95 ? 4.549 4.898 8.707 1.00 97.69 95 VAL A CA 1
ATOM 705 C C . VAL A 1 95 ? 5.290 3.896 7.821 1.00 97.69 95 VAL A C 1
ATOM 707 O O . VAL A 1 95 ? 5.070 3.903 6.611 1.00 97.69 95 VAL A O 1
ATOM 710 N N . GLU A 1 96 ? 6.042 2.968 8.411 1.00 98.44 96 GLU A N 1
ATOM 711 C CA . GLU A 1 96 ? 6.842 2.008 7.637 1.00 98.44 96 GLU A CA 1
ATOM 712 C C . GLU A 1 96 ? 5.969 1.005 6.874 1.00 98.44 96 GLU A C 1
ATOM 714 O O . GLU A 1 96 ? 6.262 0.649 5.735 1.00 98.44 96 GLU A O 1
ATOM 719 N N . LEU A 1 97 ? 4.810 0.615 7.421 1.00 98.62 97 LEU A N 1
ATOM 720 C CA . LEU A 1 97 ? 3.841 -0.203 6.681 1.00 98.62 97 LEU A CA 1
ATOM 721 C C . LEU A 1 97 ? 3.294 0.513 5.435 1.00 98.62 97 LEU A C 1
ATOM 723 O O . LEU A 1 97 ? 3.047 -0.135 4.416 1.00 98.62 97 LEU A O 1
ATOM 727 N N . VAL A 1 98 ? 3.104 1.836 5.495 1.00 98.31 98 VAL A N 1
ATOM 728 C CA . VAL A 1 98 ? 2.705 2.632 4.323 1.00 98.31 98 VAL A CA 1
ATOM 729 C C . VAL A 1 98 ? 3.845 2.696 3.300 1.00 98.31 98 VAL A C 1
ATOM 731 O O . VAL A 1 98 ? 3.577 2.567 2.105 1.00 98.31 98 VAL A O 1
ATOM 734 N N . GLN A 1 99 ? 5.101 2.814 3.741 1.00 98.06 99 GLN A N 1
ATOM 735 C CA . GLN A 1 99 ? 6.278 2.794 2.860 1.00 98.06 99 GLN A CA 1
ATOM 736 C C . GLN A 1 99 ? 6.444 1.447 2.144 1.00 98.06 99 GLN A C 1
ATOM 738 O O . GLN A 1 99 ? 6.592 1.421 0.918 1.00 98.06 99 GLN A O 1
ATOM 743 N N . VAL A 1 1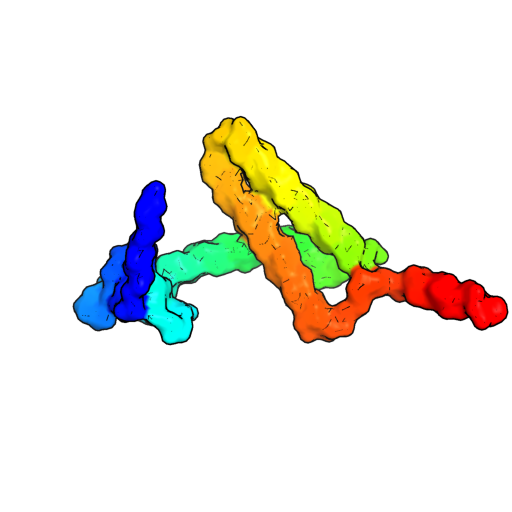00 ? 6.291 0.329 2.864 1.00 98.50 100 VAL A N 1
ATOM 744 C CA . VAL A 1 100 ? 6.254 -1.023 2.278 1.00 98.50 100 VAL A CA 1
ATOM 745 C C . VAL A 1 100 ? 5.136 -1.138 1.241 1.00 98.50 100 VAL A C 1
ATOM 747 O O . VAL A 1 100 ? 5.363 -1.605 0.124 1.00 98.50 100 VAL A O 1
ATOM 750 N N . ALA A 1 101 ? 3.921 -0.692 1.573 1.00 98.31 101 ALA A N 1
ATOM 751 C CA . ALA A 1 101 ? 2.798 -0.742 0.643 1.00 98.31 101 ALA A CA 1
ATOM 752 C C . ALA A 1 101 ? 3.057 0.098 -0.623 1.00 98.31 101 ALA A C 1
ATOM 754 O O . ALA A 1 101 ? 2.723 -0.342 -1.725 1.00 98.31 101 ALA A O 1
ATOM 755 N N . ALA A 1 102 ? 3.687 1.268 -0.492 1.00 96.88 102 ALA A N 1
ATOM 756 C CA . ALA A 1 102 ? 4.059 2.113 -1.626 1.00 96.88 102 ALA A CA 1
ATOM 757 C C . ALA A 1 102 ? 5.145 1.466 -2.503 1.00 96.88 102 ALA A C 1
ATOM 759 O O . ALA A 1 102 ? 5.056 1.533 -3.733 1.00 96.88 102 ALA A O 1
ATOM 760 N N . ALA A 1 103 ? 6.120 0.784 -1.892 1.00 95.38 103 ALA A N 1
ATOM 761 C CA . ALA A 1 103 ? 7.134 0.015 -2.609 1.00 95.38 103 ALA A CA 1
ATOM 762 C C . ALA A 1 103 ? 6.503 -1.147 -3.400 1.00 95.38 103 ALA A C 1
ATOM 764 O O . ALA A 1 103 ? 6.806 -1.328 -4.581 1.00 95.38 103 ALA A O 1
ATOM 765 N N . CYS A 1 104 ? 5.556 -1.876 -2.799 1.00 97.06 104 CYS A N 1
ATOM 766 C CA . CYS A 1 104 ? 4.784 -2.914 -3.487 1.00 97.06 104 CYS A CA 1
ATOM 767 C C . CYS A 1 104 ? 3.953 -2.346 -4.646 1.00 97.06 104 CYS A C 1
ATOM 769 O O . CYS A 1 104 ? 3.982 -2.904 -5.741 1.00 97.06 104 CYS A O 1
ATOM 771 N N . LEU A 1 105 ? 3.250 -1.225 -4.435 1.00 95.50 105 LEU A N 1
ATOM 772 C CA . LEU A 1 105 ? 2.476 -0.555 -5.485 1.00 95.50 105 LEU A CA 1
ATOM 773 C C . LEU A 1 105 ? 3.366 -0.208 -6.682 1.00 95.50 105 LEU A C 1
ATOM 775 O O . LEU A 1 105 ? 3.025 -0.529 -7.816 1.00 95.50 105 LEU A O 1
ATOM 779 N N . ARG A 1 106 ? 4.547 0.365 -6.430 1.00 91.44 106 ARG A N 1
ATOM 780 C CA . ARG A 1 106 ? 5.535 0.654 -7.475 1.00 91.44 106 ARG A CA 1
ATOM 781 C C . ARG A 1 106 ? 5.943 -0.598 -8.263 1.00 91.44 106 ARG A C 1
ATOM 783 O O . ARG A 1 106 ? 6.130 -0.521 -9.474 1.00 91.44 106 ARG A O 1
ATOM 790 N N . MET A 1 107 ? 6.125 -1.737 -7.595 1.00 91.88 107 MET A N 1
ATOM 791 C CA . MET A 1 107 ? 6.478 -2.999 -8.258 1.00 91.88 107 MET A CA 1
ATOM 792 C C . MET A 1 107 ? 5.316 -3.562 -9.085 1.00 91.88 107 MET A C 1
ATOM 794 O O . MET A 1 107 ? 5.555 -4.107 -10.159 1.00 91.88 107 MET A O 1
ATOM 798 N N . ILE A 1 108 ? 4.070 -3.403 -8.630 1.00 93.56 108 ILE A N 1
ATOM 799 C CA . ILE A 1 108 ? 2.873 -3.790 -9.394 1.00 93.56 108 ILE A CA 1
ATOM 800 C C . ILE A 1 108 ? 2.749 -2.930 -10.654 1.00 93.56 108 ILE A C 1
ATOM 802 O O . ILE A 1 108 ? 2.672 -3.480 -11.747 1.00 93.56 108 ILE A O 1
ATOM 806 N N . GLU A 1 109 ? 2.857 -1.601 -10.522 1.00 90.81 109 GLU A N 1
ATOM 807 C CA . GLU A 1 109 ? 2.866 -0.664 -11.660 1.00 90.81 109 GLU A CA 1
ATOM 808 C C . GLU A 1 109 ? 3.884 -1.079 -12.731 1.00 90.81 109 GLU A C 1
ATOM 810 O O . GLU A 1 109 ? 3.665 -0.884 -13.925 1.00 90.81 109 GLU A O 1
ATOM 815 N N . GLN A 1 110 ? 5.014 -1.638 -12.297 1.00 85.88 110 GLN A N 1
ATOM 816 C CA . GLN A 1 110 ? 6.065 -2.104 -13.181 1.00 85.88 110 GLN A CA 1
ATOM 817 C C . GLN A 1 110 ? 5.713 -3.398 -13.910 1.00 85.88 110 GLN A C 1
ATOM 819 O O . GLN A 1 110 ? 5.949 -3.515 -15.113 1.00 85.88 110 GLN A O 1
ATOM 824 N N . VAL A 1 111 ? 5.176 -4.372 -13.179 1.00 89.00 111 VAL A N 1
ATOM 825 C CA . VAL A 1 111 ? 4.707 -5.635 -13.756 1.00 89.00 111 VAL A CA 1
ATOM 826 C C . VAL A 1 111 ? 3.618 -5.361 -14.792 1.00 89.00 111 VAL A C 1
ATOM 828 O O . VAL A 1 111 ? 3.685 -5.898 -15.895 1.00 89.00 111 VAL A O 1
ATOM 831 N N . ASP A 1 112 ? 2.686 -4.461 -14.483 1.00 91.12 112 ASP A N 1
ATOM 832 C CA . ASP A 1 112 ? 1.567 -4.110 -15.361 1.00 91.12 112 ASP A CA 1
ATOM 833 C C . ASP A 1 112 ? 2.016 -3.412 -16.656 1.00 91.12 112 ASP A C 1
ATOM 835 O O . ASP A 1 112 ? 1.364 -3.544 -17.692 1.00 91.12 112 ASP A O 1
ATOM 839 N N . ARG A 1 113 ? 3.158 -2.709 -16.643 1.00 86.50 113 ARG A N 1
ATOM 840 C CA . ARG A 1 113 ? 3.770 -2.132 -17.857 1.00 86.50 113 ARG A CA 1
ATOM 841 C C . ARG A 1 113 ? 4.430 -3.178 -18.760 1.00 86.50 113 ARG A C 1
ATOM 843 O O . ARG A 1 113 ? 4.732 -2.869 -19.909 1.00 86.50 113 ARG A O 1
ATOM 850 N N . GLY A 1 114 ? 4.637 -4.403 -18.271 1.00 83.00 114 GLY A N 1
ATOM 851 C CA . GLY A 1 114 ? 5.296 -5.478 -19.018 1.00 83.00 114 GLY A CA 1
ATOM 852 C C . GLY A 1 114 ? 6.815 -5.323 -19.114 1.00 83.00 114 GLY A C 1
ATOM 853 O O . GLY A 1 114 ? 7.454 -5.917 -19.984 1.00 83.00 114 GLY A O 1
ATOM 854 N N . ASP A 1 115 ? 7.407 -4.521 -18.236 1.00 75.94 115 ASP A N 1
ATOM 855 C CA . ASP A 1 115 ? 8.834 -4.250 -18.272 1.00 75.94 115 ASP A CA 1
ATOM 856 C C . ASP A 1 115 ? 9.671 -5.463 -17.793 1.00 75.94 115 ASP A C 1
ATOM 858 O O . ASP A 1 115 ? 9.243 -6.239 -16.930 1.00 75.94 115 AS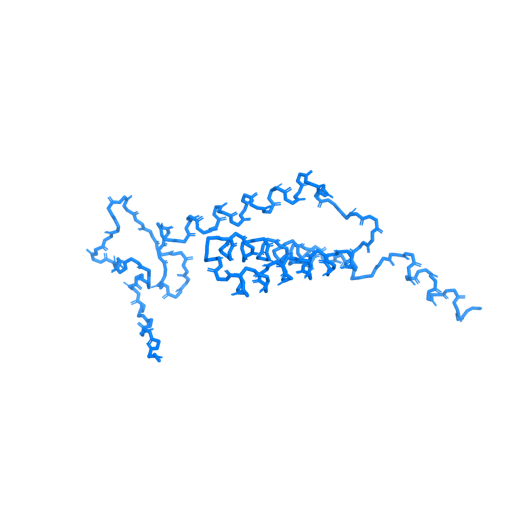P A O 1
ATOM 862 N N . PRO A 1 116 ? 10.919 -5.626 -18.273 1.00 73.06 116 PRO A N 1
ATOM 863 C CA . PRO A 1 116 ? 11.754 -6.767 -17.908 1.00 73.06 116 PRO A CA 1
ATOM 864 C C . PRO A 1 116 ? 12.133 -6.809 -16.418 1.00 73.06 116 PRO A C 1
ATOM 866 O O . PRO A 1 116 ? 12.666 -5.849 -15.862 1.00 73.06 116 PRO A O 1
ATOM 869 N N . LEU A 1 117 ? 12.004 -7.989 -15.798 1.00 73.56 117 LEU A N 1
ATOM 870 C CA . LEU A 1 117 ? 12.442 -8.243 -14.413 1.00 73.56 117 LEU A CA 1
ATOM 871 C C . LEU A 1 117 ? 13.971 -8.199 -14.224 1.00 73.56 117 LEU A C 1
ATOM 873 O O . LEU A 1 117 ? 14.461 -8.191 -13.100 1.00 73.56 117 LEU A O 1
ATOM 877 N N . ARG A 1 118 ? 14.757 -8.217 -15.306 1.00 65.19 118 ARG A N 1
ATOM 878 C CA . ARG A 1 118 ? 16.227 -8.171 -15.264 1.00 65.19 118 ARG A CA 1
ATOM 879 C C . ARG A 1 118 ? 16.739 -7.028 -16.122 1.00 65.19 118 ARG A C 1
ATOM 881 O O . ARG A 1 118 ? 16.229 -6.795 -17.212 1.00 65.19 118 ARG A O 1
ATOM 888 N N . SER A 1 119 ? 17.806 -6.373 -15.669 1.00 62.59 119 SER A N 1
ATOM 889 C CA . SER A 1 119 ? 18.464 -5.330 -16.455 1.00 62.59 119 SER A CA 1
ATOM 890 C C . SER A 1 119 ? 18.958 -5.868 -17.805 1.00 62.59 119 SER A C 1
ATOM 892 O O . SER A 1 119 ? 19.547 -6.953 -17.893 1.00 62.59 119 SER A O 1
ATOM 894 N N . SER A 1 120 ? 18.770 -5.078 -18.866 1.00 57.22 120 SER A N 1
ATOM 895 C CA . SER A 1 120 ? 19.149 -5.416 -20.249 1.00 57.22 120 SER A CA 1
ATOM 896 C C . SER A 1 120 ? 20.630 -5.797 -20.392 1.00 57.22 120 SER A C 1
ATOM 898 O O . SER A 1 120 ? 20.993 -6.615 -21.235 1.00 57.22 120 SER A O 1
ATOM 900 N N . ASN A 1 121 ? 21.486 -5.289 -19.500 1.00 56.22 121 ASN A N 1
ATOM 901 C CA . ASN A 1 121 ? 22.910 -5.626 -19.427 1.00 56.22 121 ASN A CA 1
ATOM 902 C C . ASN A 1 121 ? 23.176 -7.100 -19.045 1.00 56.22 121 ASN A C 1
ATOM 904 O O . ASN A 1 121 ? 24.156 -7.691 -19.503 1.00 56.22 121 ASN A O 1
ATOM 908 N N . LYS A 1 122 ? 22.315 -7.728 -18.228 1.00 53.25 122 LYS A N 1
ATOM 909 C CA . LYS A 1 122 ? 22.415 -9.164 -17.896 1.00 53.25 122 LYS A CA 1
ATOM 910 C C . LYS A 1 122 ? 21.876 -10.044 -19.033 1.00 53.25 122 LYS A C 1
ATOM 912 O O . LYS A 1 122 ? 22.460 -11.092 -19.295 1.00 53.25 122 LYS A O 1
ATOM 917 N N . LEU A 1 123 ? 20.836 -9.599 -19.746 1.00 54.00 123 LEU A N 1
ATOM 918 C CA . LEU A 1 123 ? 20.297 -10.293 -20.927 1.00 54.00 123 LEU A CA 1
ATOM 919 C C . LEU A 1 123 ? 21.319 -10.343 -22.076 1.00 54.00 123 LEU A C 1
ATOM 921 O O . LEU A 1 123 ? 21.562 -11.407 -22.644 1.00 54.00 123 LEU A O 1
ATOM 925 N N . GLN A 1 124 ? 22.009 -9.231 -22.351 1.00 54.00 124 GLN A N 1
ATOM 926 C CA . GLN A 1 124 ? 23.060 -9.188 -23.377 1.00 54.00 124 GLN A CA 1
ATOM 927 C C . GLN A 1 124 ? 24.278 -10.063 -23.028 1.00 54.00 124 GLN A C 1
ATOM 929 O O . GLN A 1 124 ? 24.873 -10.675 -23.915 1.00 54.00 124 GLN A O 1
ATOM 934 N N . LYS A 1 125 ? 24.646 -10.168 -21.743 1.00 56.28 125 LYS A N 1
ATOM 935 C CA . LYS A 1 125 ? 25.741 -11.045 -21.288 1.00 56.28 125 LYS A CA 1
ATOM 936 C C . LYS A 1 125 ? 25.380 -12.533 -21.318 1.00 56.28 125 LYS A C 1
ATOM 938 O O . LYS A 1 125 ? 26.285 -13.343 -21.487 1.00 56.28 125 LYS A O 1
ATOM 943 N N . ALA A 1 126 ? 24.107 -12.896 -21.153 1.00 56.78 126 ALA A N 1
ATOM 944 C CA . ALA A 1 126 ? 23.652 -14.283 -21.260 1.00 56.78 126 ALA A CA 1
ATOM 945 C C . ALA A 1 126 ? 23.680 -14.779 -22.716 1.00 56.78 126 ALA A C 1
ATOM 947 O O . ALA A 1 126 ? 24.176 -15.870 -22.974 1.00 56.78 126 ALA A O 1
ATOM 948 N N . SER A 1 127 ? 23.252 -13.941 -23.666 1.00 57.44 127 SER A N 1
ATOM 949 C CA . SER A 1 127 ? 23.259 -14.273 -25.100 1.00 57.44 127 SER A CA 1
ATOM 950 C C . SER A 1 127 ? 24.680 -14.458 -25.667 1.00 57.44 127 SER A C 1
ATOM 952 O O . SER A 1 127 ? 24.929 -15.347 -26.473 1.00 57.44 127 SER A O 1
ATOM 954 N N . LYS A 1 128 ? 25.663 -13.695 -25.167 1.00 58.00 128 LYS A N 1
ATOM 955 C CA . LYS A 1 128 ? 27.073 -13.780 -25.601 1.00 58.00 128 LYS A CA 1
ATOM 956 C C . LYS A 1 128 ? 27.863 -14.987 -25.072 1.00 58.00 128 LYS A C 1
ATOM 958 O O . LYS A 1 128 ? 29.022 -15.131 -25.433 1.00 58.00 128 LYS A O 1
ATOM 963 N N . ARG A 1 129 ? 27.302 -15.823 -24.191 1.00 57.81 129 ARG A N 1
ATOM 964 C CA . ARG A 1 129 ? 28.006 -17.001 -23.633 1.00 57.81 129 ARG A CA 1
ATOM 965 C C . ARG A 1 129 ? 27.736 -18.297 -24.402 1.00 57.81 129 ARG A C 1
ATOM 967 O O . ARG A 1 129 ? 28.208 -19.344 -23.971 1.00 57.81 129 ARG A O 1
ATOM 974 N N . HIS A 1 130 ? 26.929 -18.256 -25.459 1.00 56.25 130 HIS A N 1
ATOM 975 C CA . HIS A 1 130 ? 26.555 -19.425 -26.269 1.00 56.25 130 HIS A CA 1
ATOM 976 C C . HIS A 1 130 ? 26.898 -19.238 -27.759 1.00 56.25 130 HIS A C 1
ATOM 978 O O . HIS A 1 130 ? 26.345 -19.940 -28.601 1.00 56.25 130 HIS A O 1
ATOM 984 N N . GLY A 1 131 ? 27.782 -18.287 -28.076 1.00 44.81 131 GLY A N 1
ATOM 985 C CA . GLY A 1 131 ? 28.337 -18.062 -29.412 1.00 44.81 131 GLY A CA 1
ATOM 986 C C . GLY A 1 131 ? 29.843 -18.239 -29.410 1.00 44.81 131 GLY A C 1
ATOM 987 O O . GLY A 1 131 ? 30.449 -17.954 -28.350 1.00 44.81 131 GLY A O 1
#

Foldseek 3Di:
DDDDDQDAQAAPPPGAGPVGADPVGWDQPDPSNHHTCVRVVVLVVLLVVLLVVCCVVQNLDDDQFALVVLVVQLVVLVVQLVVCVVVVPPPSNVVSVSNNSSSVVSVVVCVVVVDDRGRVVVVVVVVVVPD

Organism: NCBI:txid48

Sequence (131 aa):
MKAAKVTRGVCRVCGCSDDVACPTGCYWSDAAQTICSACAEPLFRELLAERSRQIAKWGNTFPAGGFDTMVAVLTEEVGEVARAVLDGDRKNLRVELVQVAAACLRMIEQVDRGDPLRSSNKLQKASKRHG

Radius of gyration: 20.13 Å; chains: 1; bounding box: 58×33×50 Å